Protein AF-A0A6J6I8B7-F1 (afdb_monomer_lite)

Radius of gyration: 13.68 Å; chains: 1; bounding box: 27×23×35 Å

Sequence (48 aa):
MLASTLATIHNERFIVRLVDQMREHINAGTFYDFKNEFLPRFYFKRLA

InterPro domains:
  IPR002616 tRNA-guanine(15) transglycosylase-like [PF01702] (1-41)
  IPR036511 Queuine tRNA-ribosyltransferase-like [G3DSA:3.20.20.105] (1-45)
  IPR036511 Queuine tRNA-ribosyltransferase-like [SSF51713] (1-40)

Foldseek 3Di:
DVVVVVVVVVVVVVVVVVVVVCVVCVVVVNNVVVCVVPPCVVCVVVVD

Organism: NCBI:txid449393

pLDDT: mean 92.98, std 12.42, range [46.47, 98.75]

Secondary structure (DSSP, 8-state):
-HHHHHHHHHHHHHHHHHHHHHHHHHHTT-HHHHHHHHHHHHHHTT--

Structure (mmCIF, N/CA/C/O backbone):
data_AF-A0A6J6I8B7-F1
#
_entry.id   AF-A0A6J6I8B7-F1
#
loop_
_atom_site.group_PDB
_atom_site.id
_atom_site.type_symbol
_atom_site.label_atom_id
_atom_site.label_alt_id
_atom_site.label_comp_id
_atom_site.label_asym_id
_atom_site.label_entity_id
_atom_site.label_seq_id
_atom_site.pdbx_PDB_ins_code
_atom_site.Cartn_x
_atom_site.Cartn_y
_atom_site.Cartn_z
_atom_site.occupancy
_atom_site.B_iso_or_equiv
_atom_site.auth_seq_id
_atom_site.auth_comp_id
_atom_site.auth_asym_id
_atom_site.auth_atom_id
_atom_site.pdbx_PDB_model_num
ATOM 1 N N . MET A 1 1 ? 15.540 1.112 -23.322 1.00 78.75 1 MET A N 1
ATOM 2 C CA . MET A 1 1 ? 14.357 0.231 -23.464 1.00 78.75 1 MET A CA 1
ATOM 3 C C . MET A 1 1 ? 14.182 -0.692 -22.258 1.00 78.75 1 MET A C 1
ATOM 5 O O . MET A 1 1 ? 13.174 -0.548 -21.587 1.00 78.75 1 MET A O 1
ATOM 9 N N . LEU A 1 2 ? 15.155 -1.543 -21.894 1.00 94.31 2 LEU A N 1
ATOM 10 C CA . LEU A 1 2 ? 15.018 -2.494 -20.770 1.00 94.31 2 LEU A CA 1
ATOM 11 C C . LEU A 1 2 ? 14.690 -1.850 -19.407 1.00 94.31 2 LEU A C 1
ATOM 13 O O . LEU A 1 2 ? 13.805 -2.331 -18.707 1.00 94.31 2 LEU A O 1
ATOM 17 N N . ALA A 1 3 ? 15.359 -0.751 -19.041 1.00 96.75 3 ALA A N 1
ATOM 18 C CA . ALA A 1 3 ? 15.097 -0.062 -17.772 1.00 96.75 3 ALA A CA 1
ATOM 19 C C . ALA A 1 3 ? 13.640 0.422 -17.660 1.00 96.75 3 ALA A C 1
ATOM 21 O O . ALA A 1 3 ? 12.997 0.218 -16.635 1.00 96.75 3 ALA A O 1
ATOM 22 N N . SER A 1 4 ? 13.100 1.001 -18.736 1.00 95.94 4 SER A N 1
ATOM 23 C CA . SER A 1 4 ? 11.709 1.460 -18.805 1.00 95.94 4 SER A CA 1
ATOM 24 C C . SER A 1 4 ? 10.727 0.294 -18.686 1.00 95.94 4 SER A C 1
ATOM 26 O O . SER A 1 4 ? 9.769 0.381 -17.929 1.00 95.94 4 SER A O 1
ATOM 28 N N . THR A 1 5 ? 11.001 -0.827 -19.360 1.00 97.75 5 THR A N 1
ATOM 29 C CA . THR A 1 5 ? 10.187 -2.046 -19.252 1.00 97.75 5 THR A CA 1
ATOM 30 C C . THR A 1 5 ? 10.176 -2.600 -17.826 1.00 97.75 5 THR A C 1
ATOM 32 O O . THR A 1 5 ? 9.114 -2.915 -17.296 1.00 97.75 5 THR A O 1
ATOM 35 N N . LEU A 1 6 ? 11.340 -2.686 -17.175 1.00 98.06 6 LEU A N 1
ATOM 36 C CA . LEU A 1 6 ? 11.444 -3.156 -15.791 1.00 98.06 6 LEU A CA 1
ATOM 37 C C . LEU A 1 6 ? 10.743 -2.217 -14.806 1.00 98.06 6 LEU A C 1
ATOM 39 O O . LEU A 1 6 ? 10.090 -2.693 -13.880 1.00 98.06 6 LEU A O 1
ATOM 43 N N . ALA A 1 7 ? 10.834 -0.902 -15.017 1.00 98.06 7 ALA A N 1
ATOM 44 C CA . ALA A 1 7 ? 10.117 0.080 -14.211 1.00 98.06 7 ALA A CA 1
ATOM 45 C C . ALA A 1 7 ? 8.594 -0.095 -14.334 1.00 98.06 7 ALA A C 1
ATOM 47 O O . ALA A 1 7 ? 7.902 -0.105 -13.319 1.00 98.06 7 ALA A O 1
ATOM 48 N N . THR A 1 8 ? 8.070 -0.322 -15.543 1.00 98.06 8 THR A N 1
ATOM 49 C CA . THR A 1 8 ? 6.645 -0.635 -15.739 1.00 98.06 8 THR A CA 1
ATOM 50 C C . THR A 1 8 ? 6.250 -1.914 -15.001 1.00 98.06 8 THR A C 1
ATOM 52 O O . THR A 1 8 ? 5.298 -1.894 -14.228 1.00 98.06 8 THR A O 1
ATOM 55 N N . ILE A 1 9 ? 7.012 -3.003 -15.153 1.00 98.12 9 ILE A N 1
ATOM 56 C CA . ILE A 1 9 ? 6.738 -4.271 -14.452 1.00 98.12 9 ILE A CA 1
ATOM 57 C C . ILE A 1 9 ? 6.752 -4.077 -12.927 1.00 98.12 9 ILE A C 1
ATOM 59 O O . ILE A 1 9 ? 5.913 -4.635 -12.218 1.00 98.12 9 ILE A O 1
ATOM 63 N N . HIS A 1 10 ? 7.688 -3.280 -12.408 1.00 97.56 10 HIS A N 1
ATOM 64 C CA . HIS A 1 10 ? 7.756 -2.949 -10.989 1.00 97.56 10 HIS A CA 1
ATOM 65 C C . HIS A 1 10 ? 6.504 -2.204 -10.511 1.00 97.56 10 HIS A C 1
ATOM 67 O O . HIS A 1 10 ? 5.935 -2.586 -9.488 1.00 97.56 10 HIS A O 1
ATOM 73 N N . ASN A 1 11 ? 6.066 -1.184 -11.254 1.00 97.44 11 ASN A N 1
ATOM 74 C CA . ASN A 1 11 ? 4.905 -0.366 -10.905 1.00 97.44 11 ASN A CA 1
ATOM 75 C C . ASN A 1 11 ? 3.618 -1.197 -10.872 1.00 97.44 11 ASN A C 1
ATOM 77 O O . ASN A 1 11 ? 2.891 -1.154 -9.879 1.00 97.44 11 ASN A O 1
ATOM 81 N N . GLU A 1 12 ? 3.380 -2.008 -11.905 1.00 98.50 12 GLU A N 1
ATOM 82 C CA . GLU A 1 12 ? 2.211 -2.893 -11.970 1.00 98.50 12 GLU A CA 1
ATOM 83 C C . GLU A 1 12 ? 2.211 -3.888 -10.805 1.00 98.50 12 GLU A C 1
ATOM 85 O O . GLU A 1 12 ? 1.228 -4.019 -10.074 1.00 98.50 12 GLU A O 1
ATOM 90 N N . 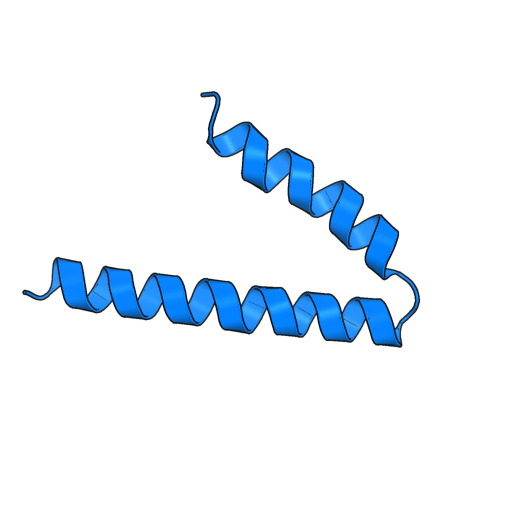ARG A 1 13 ? 3.357 -4.534 -10.548 1.00 98.44 13 ARG A N 1
ATOM 91 C CA . ARG A 1 13 ? 3.495 -5.465 -9.422 1.00 98.44 13 ARG A CA 1
ATOM 92 C C . ARG A 1 13 ? 3.269 -4.780 -8.074 1.00 98.44 13 ARG A C 1
ATOM 94 O O . ARG A 1 13 ? 2.720 -5.407 -7.170 1.00 98.44 13 ARG A O 1
ATOM 101 N N . PHE A 1 14 ? 3.720 -3.539 -7.909 1.00 98.06 14 PHE A N 1
ATOM 102 C CA . PHE A 1 14 ? 3.519 -2.780 -6.679 1.00 98.06 14 PHE A CA 1
ATOM 103 C C . PHE A 1 14 ? 2.030 -2.503 -6.433 1.00 98.06 14 PHE A C 1
ATOM 105 O O . PHE A 1 14 ? 1.535 -2.816 -5.351 1.00 98.06 14 PHE A O 1
ATOM 112 N N . ILE A 1 15 ? 1.310 -1.987 -7.434 1.00 98.25 15 ILE A N 1
ATOM 113 C CA . ILE A 1 15 ? -0.110 -1.636 -7.297 1.00 98.25 15 ILE A CA 1
ATOM 114 C C . ILE A 1 15 ? -0.983 -2.870 -7.073 1.00 98.25 15 ILE A C 1
ATOM 116 O O . ILE A 1 15 ? -1.798 -2.863 -6.150 1.00 98.25 15 ILE A O 1
ATOM 120 N N . VAL A 1 16 ? -0.789 -3.941 -7.851 1.00 98.50 16 VAL A N 1
ATOM 121 C CA . VAL A 1 16 ? -1.569 -5.181 -7.695 1.00 98.50 16 VAL A CA 1
ATOM 122 C C . VAL A 1 16 ? -1.418 -5.735 -6.279 1.00 98.50 16 VAL A C 1
ATOM 124 O O . VAL A 1 16 ? -2.414 -5.965 -5.596 1.00 98.50 16 VAL A O 1
ATOM 127 N N . ARG A 1 17 ? -0.178 -5.855 -5.783 1.00 98.44 17 ARG A N 1
ATOM 128 C CA . ARG A 1 17 ? 0.069 -6.370 -4.427 1.00 98.44 17 ARG A CA 1
ATOM 129 C C . ARG A 1 17 ? -0.499 -5.466 -3.338 1.00 98.44 17 ARG A C 1
ATOM 131 O O . ARG A 1 17 ? -1.011 -5.984 -2.352 1.00 98.44 17 ARG A O 1
ATOM 138 N N . LEU A 1 18 ? -0.414 -4.146 -3.504 1.00 98.31 18 LEU A N 1
ATOM 139 C CA . LEU A 1 18 ? -0.973 -3.201 -2.541 1.00 98.31 18 LEU A CA 1
ATOM 140 C C . LEU A 1 18 ? -2.490 -3.386 -2.413 1.00 98.31 18 LEU A C 1
ATOM 142 O O . LEU A 1 18 ? -2.998 -3.521 -1.304 1.00 98.31 18 LEU A O 1
ATOM 146 N N . VAL A 1 19 ? -3.212 -3.435 -3.534 1.00 98.31 19 VAL A N 1
ATOM 147 C CA . VAL A 1 19 ? -4.675 -3.592 -3.528 1.00 98.31 19 VAL A CA 1
ATOM 148 C C . VAL A 1 19 ? -5.093 -4.965 -2.999 1.00 98.31 19 VAL A C 1
ATOM 150 O O . VAL A 1 19 ? -6.086 -5.055 -2.277 1.00 98.31 19 VAL A O 1
ATOM 153 N N . ASP A 1 20 ? -4.335 -6.021 -3.297 1.00 98.75 20 ASP A N 1
ATOM 154 C CA . ASP A 1 20 ? -4.603 -7.353 -2.750 1.00 98.75 20 ASP A CA 1
ATOM 155 C C . ASP A 1 20 ? -4.488 -7.374 -1.220 1.00 98.75 20 ASP A C 1
ATOM 157 O O . ASP A 1 20 ? -5.417 -7.825 -0.552 1.00 98.75 20 ASP A O 1
ATOM 161 N N . GLN A 1 21 ? -3.434 -6.778 -0.652 1.00 98.50 21 GLN A N 1
ATOM 162 C CA . 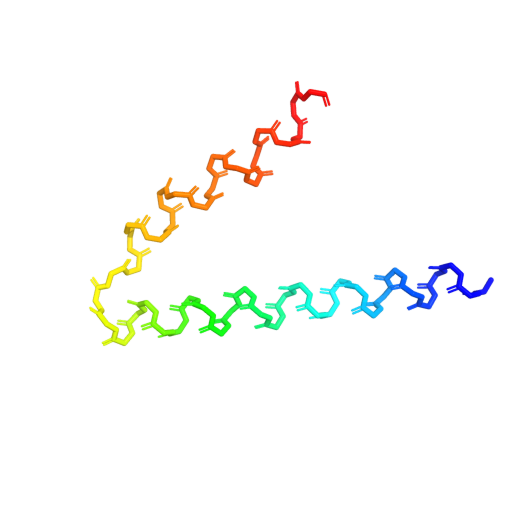GLN A 1 21 ? -3.288 -6.638 0.803 1.00 98.50 21 GLN A CA 1
ATOM 163 C C . GLN A 1 21 ? -4.408 -5.788 1.415 1.00 98.50 21 GLN A C 1
ATOM 165 O O . GLN A 1 21 ? -4.970 -6.140 2.452 1.00 98.50 21 GLN A O 1
ATOM 170 N N . MET A 1 22 ? -4.791 -4.686 0.759 1.00 98.50 22 MET A N 1
ATOM 171 C CA . MET A 1 22 ? -5.933 -3.878 1.201 1.00 98.50 22 MET A CA 1
ATOM 172 C C . MET A 1 22 ? -7.212 -4.721 1.253 1.00 98.50 22 MET A C 1
ATOM 174 O O . MET A 1 22 ? -7.956 -4.623 2.224 1.00 98.50 22 MET A O 1
ATOM 178 N N . ARG A 1 23 ? -7.455 -5.577 0.251 1.00 98.69 23 ARG A N 1
ATOM 179 C CA . ARG A 1 23 ? -8.623 -6.468 0.211 1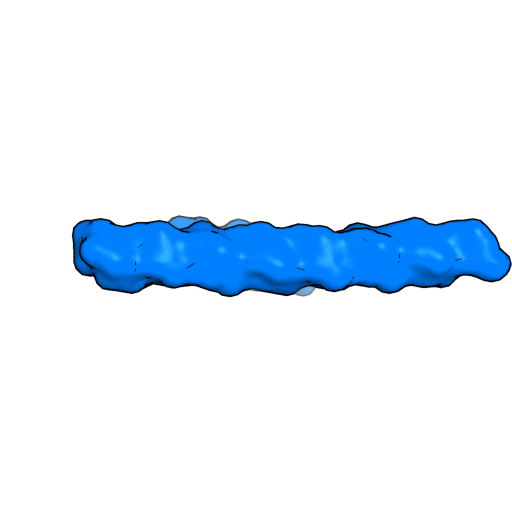.00 98.69 23 ARG A CA 1
ATOM 180 C C . ARG A 1 23 ? -8.589 -7.508 1.332 1.00 98.69 23 ARG A C 1
ATOM 182 O O . ARG A 1 23 ? -9.615 -7.720 1.973 1.00 98.69 23 ARG A O 1
ATOM 189 N N . GLU A 1 24 ? -7.433 -8.115 1.599 1.00 98.69 24 GLU A N 1
ATOM 190 C CA . GLU A 1 24 ? -7.249 -9.040 2.728 1.00 98.69 24 GLU A CA 1
ATOM 191 C C . GLU A 1 24 ? -7.611 -8.369 4.061 1.00 98.69 24 GLU A C 1
ATOM 193 O O . GLU A 1 24 ? -8.421 -8.897 4.825 1.00 98.69 24 GLU A O 1
ATOM 198 N N . HIS A 1 25 ? -7.098 -7.162 4.307 1.00 98.75 25 HIS A N 1
ATOM 199 C CA . HIS A 1 25 ? -7.372 -6.423 5.538 1.00 98.75 25 HIS A CA 1
ATOM 200 C C . HIS A 1 25 ? -8.802 -5.873 5.630 1.00 98.75 25 HIS A C 1
ATOM 202 O O . HIS A 1 25 ? -9.342 -5.773 6.731 1.00 98.75 25 HIS A O 1
ATOM 208 N N . ILE A 1 26 ? -9.446 -5.541 4.506 1.00 98.56 26 ILE A N 1
ATOM 209 C CA . ILE A 1 26 ? -10.874 -5.186 4.484 1.00 98.56 26 ILE A CA 1
ATOM 210 C C . ILE A 1 26 ? -11.713 -6.391 4.909 1.00 98.56 26 ILE A C 1
ATOM 212 O O . ILE A 1 26 ? -12.543 -6.264 5.806 1.00 98.56 26 ILE A O 1
ATOM 216 N N . ASN A 1 27 ? -11.458 -7.564 4.326 1.00 98.56 27 ASN A N 1
ATOM 217 C CA . ASN A 1 27 ? -12.183 -8.791 4.663 1.00 98.56 27 ASN A CA 1
ATOM 218 C C . ASN A 1 27 ? -11.953 -9.218 6.122 1.00 98.56 27 ASN A C 1
ATOM 220 O O . ASN A 1 27 ? -12.856 -9.759 6.753 1.00 98.56 27 ASN A O 1
ATOM 224 N N . ALA A 1 28 ? -10.764 -8.948 6.666 1.00 98.31 28 ALA A N 1
ATOM 225 C CA . ALA A 1 28 ? -10.420 -9.212 8.061 1.00 98.31 28 ALA A CA 1
ATOM 226 C C . ALA A 1 28 ? -10.863 -8.107 9.045 1.00 98.31 28 ALA A C 1
ATOM 228 O O . ALA A 1 28 ? -10.649 -8.251 10.246 1.00 98.31 28 ALA A O 1
ATOM 229 N N . GLY A 1 29 ? -11.428 -6.991 8.569 1.00 98.38 29 GLY A N 1
ATOM 230 C CA . GLY A 1 29 ? -11.822 -5.851 9.409 1.00 98.38 29 GLY A CA 1
ATOM 231 C C . GLY A 1 29 ? -10.660 -5.021 9.983 1.00 98.38 29 GLY A C 1
ATOM 232 O O . GLY A 1 29 ? -10.891 -4.156 10.820 1.00 98.38 29 GLY A O 1
ATOM 233 N N . THR A 1 30 ? -9.423 -5.237 9.527 1.00 98.56 30 THR A N 1
ATOM 234 C CA . THR A 1 30 ? -8.184 -4.606 10.037 1.00 98.56 30 THR A CA 1
ATOM 235 C C . THR A 1 30 ? -7.599 -3.554 9.085 1.00 98.56 30 THR A C 1
ATOM 237 O O . THR A 1 30 ? -6.442 -3.151 9.197 1.00 98.56 30 THR A O 1
ATOM 240 N N . PHE A 1 31 ? -8.392 -3.074 8.122 1.00 98.50 31 PHE A N 1
ATOM 241 C CA . PHE A 1 31 ? -7.935 -2.134 7.092 1.00 98.50 31 PHE A CA 1
ATOM 242 C C . PHE A 1 31 ? -7.329 -0.837 7.645 1.00 98.50 31 PHE A C 1
ATOM 244 O O . PHE A 1 31 ? -6.334 -0.342 7.113 1.00 98.50 31 PHE A O 1
ATOM 251 N N . TYR A 1 32 ? -7.913 -0.274 8.703 1.00 98.19 32 TYR A N 1
ATOM 252 C CA . TYR A 1 32 ? -7.426 0.983 9.271 1.00 98.19 32 TYR A CA 1
ATOM 253 C C . TYR A 1 32 ? -6.053 0.830 9.930 1.00 98.19 32 TYR A C 1
ATOM 255 O O . TYR A 1 32 ? -5.218 1.718 9.769 1.00 98.19 32 TYR A O 1
ATOM 263 N N . ASP A 1 33 ? -5.785 -0.304 10.578 1.00 98.06 33 ASP A N 1
ATOM 264 C CA . ASP A 1 33 ? -4.478 -0.597 11.170 1.00 98.06 33 ASP A CA 1
ATOM 265 C C . ASP A 1 33 ? -3.413 -0.741 10.081 1.00 98.06 33 ASP A C 1
ATOM 267 O O . ASP A 1 33 ? -2.381 -0.069 10.127 1.00 98.06 33 ASP A O 1
ATOM 271 N N . PHE A 1 34 ? -3.717 -1.512 9.029 1.00 98.25 34 PHE A N 1
ATOM 272 C CA . PHE A 1 34 ? -2.853 -1.641 7.853 1.00 98.25 34 PHE A CA 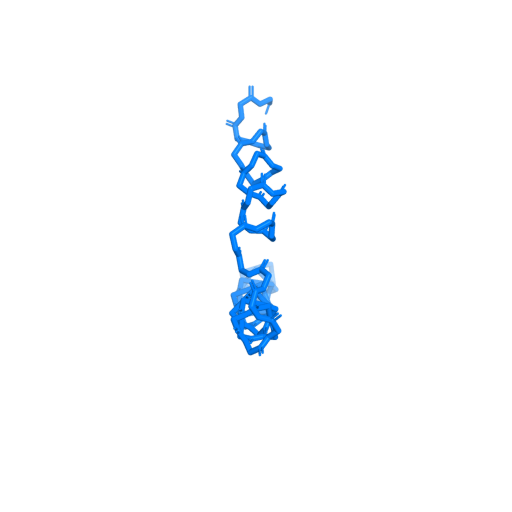1
ATOM 273 C C . PHE A 1 34 ? -2.543 -0.280 7.217 1.00 98.25 34 PHE A C 1
ATOM 275 O O . PHE A 1 34 ? -1.389 0.043 6.933 1.00 98.25 34 PHE A O 1
ATOM 282 N N . LYS A 1 35 ? -3.565 0.562 7.026 1.00 97.38 35 LYS A N 1
ATOM 283 C CA . LYS A 1 35 ? -3.407 1.914 6.476 1.00 97.38 35 LYS A CA 1
ATOM 284 C C . LYS A 1 35 ? -2.510 2.786 7.363 1.00 97.38 35 LYS A C 1
ATOM 286 O O . LYS A 1 35 ? -1.648 3.493 6.836 1.00 97.38 35 LYS A O 1
ATOM 291 N N . ASN A 1 36 ? -2.716 2.750 8.679 1.00 97.12 36 ASN A N 1
ATOM 292 C CA . ASN A 1 36 ? -1.947 3.536 9.644 1.00 97.12 36 ASN A CA 1
ATOM 293 C C . ASN A 1 36 ? -0.478 3.102 9.704 1.00 97.12 36 ASN A C 1
ATOM 295 O O . ASN A 1 36 ? 0.390 3.950 9.886 1.00 97.12 36 ASN A O 1
ATOM 299 N N . GLU A 1 37 ? -0.179 1.819 9.496 1.00 95.56 37 GLU A N 1
ATOM 300 C CA . GLU A 1 37 ? 1.198 1.329 9.386 1.00 95.56 37 GLU A CA 1
ATOM 301 C C . GLU A 1 37 ? 1.838 1.680 8.030 1.00 95.56 37 GLU A C 1
ATOM 303 O O . GLU A 1 37 ? 3.014 2.059 7.961 1.00 95.56 37 GLU A O 1
ATOM 308 N N . PHE A 1 38 ? 1.076 1.559 6.941 1.00 95.88 38 PHE A N 1
ATOM 309 C CA . PHE A 1 38 ? 1.580 1.703 5.577 1.00 95.88 38 PHE A CA 1
ATOM 310 C C . PHE A 1 38 ? 1.884 3.157 5.193 1.00 95.88 38 PHE A C 1
ATOM 312 O O . PHE A 1 38 ? 2.962 3.444 4.662 1.00 95.88 38 PHE A O 1
ATOM 319 N N . LEU A 1 39 ? 0.956 4.091 5.447 1.00 95.38 39 LEU A N 1
ATOM 320 C CA . LEU A 1 39 ? 1.076 5.476 4.968 1.00 95.38 39 LEU A CA 1
ATOM 321 C C . LEU A 1 39 ? 2.328 6.198 5.487 1.00 95.38 39 LEU A C 1
ATOM 323 O O . LEU A 1 39 ? 2.997 6.835 4.669 1.00 95.38 39 LEU A O 1
ATOM 327 N N . PRO A 1 40 ? 2.711 6.093 6.777 1.00 94.31 40 PRO A N 1
ATOM 328 C CA . PRO A 1 40 ? 3.948 6.693 7.255 1.00 94.31 40 PRO A CA 1
ATOM 329 C C . PRO A 1 40 ? 5.160 6.184 6.480 1.00 94.31 40 PRO A C 1
ATOM 331 O O . PRO A 1 40 ? 5.960 6.990 6.032 1.00 94.31 40 PRO A O 1
ATOM 334 N N . ARG A 1 41 ? 5.276 4.876 6.222 1.00 91.25 41 ARG A N 1
ATOM 335 C CA . ARG A 1 41 ? 6.415 4.307 5.476 1.00 91.25 41 ARG A CA 1
ATOM 336 C C . ARG A 1 41 ? 6.446 4.776 4.024 1.00 91.25 41 ARG A C 1
ATOM 338 O O . ARG A 1 41 ? 7.518 5.060 3.491 1.00 91.25 41 ARG A O 1
ATOM 345 N N . PHE A 1 42 ? 5.276 4.873 3.397 1.00 92.56 42 PHE A N 1
ATOM 346 C CA . PHE A 1 42 ? 5.141 5.321 2.015 1.00 92.56 42 PHE A CA 1
ATOM 347 C C . PHE A 1 42 ? 5.521 6.800 1.844 1.00 92.56 42 PHE A C 1
ATOM 349 O O . PHE A 1 42 ? 6.245 7.144 0.911 1.00 92.56 42 PHE A O 1
ATOM 356 N N . TYR A 1 43 ? 5.092 7.671 2.763 1.00 89.69 43 TYR A N 1
ATOM 357 C CA . TYR A 1 43 ? 5.398 9.103 2.701 1.00 89.69 43 TYR A CA 1
ATOM 358 C C . TYR A 1 43 ? 6.752 9.481 3.307 1.00 89.69 43 TYR A C 1
ATOM 360 O O . TYR A 1 43 ? 7.374 10.426 2.828 1.00 89.69 43 TYR A O 1
ATOM 368 N N . PHE A 1 44 ? 7.246 8.754 4.312 1.00 82.62 44 PHE A N 1
ATOM 369 C CA . PHE A 1 44 ? 8.550 9.020 4.929 1.00 82.62 44 PHE A CA 1
ATOM 370 C C . PHE A 1 44 ? 9.691 8.822 3.929 1.00 82.62 44 PHE A C 1
ATOM 372 O O . PHE A 1 44 ? 10.628 9.611 3.890 1.00 82.62 44 PHE A O 1
ATOM 379 N N . LYS A 1 45 ? 9.554 7.855 3.013 1.00 61.00 45 LYS A N 1
ATOM 380 C CA . LYS A 1 45 ? 10.493 7.660 1.898 1.00 61.00 45 LYS A CA 1
ATOM 381 C C . LYS A 1 45 ? 10.524 8.821 0.886 1.00 61.00 45 LYS A C 1
ATOM 383 O O . LYS A 1 45 ? 11.333 8.783 -0.032 1.00 61.00 45 LYS A O 1
ATOM 388 N N . ARG A 1 46 ? 9.629 9.812 1.010 1.00 5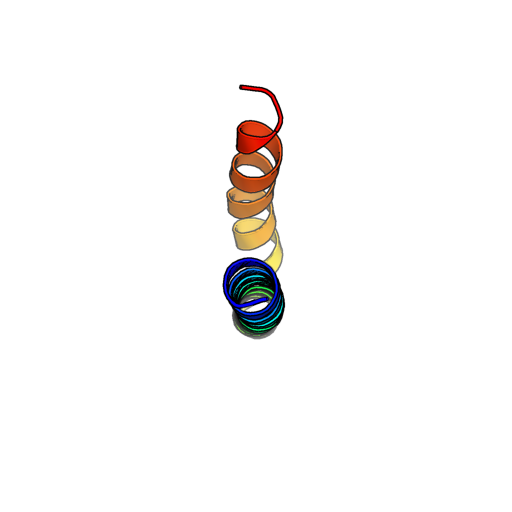5.28 46 ARG A N 1
ATOM 389 C CA . ARG A 1 46 ? 9.517 10.983 0.123 1.00 55.28 46 ARG A CA 1
ATOM 390 C C . ARG A 1 46 ? 10.136 12.259 0.717 1.00 55.28 46 ARG A C 1
ATOM 392 O O . ARG A 1 46 ? 10.196 13.260 0.014 1.00 55.28 46 ARG A O 1
ATOM 399 N N . LEU A 1 47 ? 10.548 1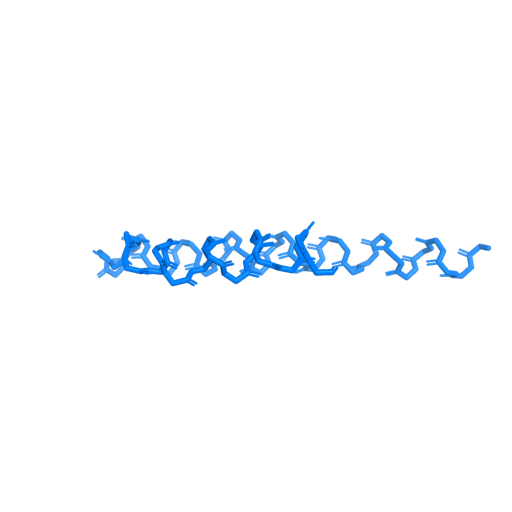2.248 1.990 1.00 53.75 47 LEU A N 1
ATOM 400 C CA . LEU A 1 47 ? 11.083 13.417 2.714 1.00 53.75 47 LEU A CA 1
ATOM 401 C C . LEU A 1 47 ? 12.548 13.255 3.167 1.00 53.75 47 LEU A C 1
ATOM 403 O O . LEU A 1 47 ? 13.050 14.127 3.873 1.00 53.75 47 LEU A O 1
ATOM 407 N N . ALA A 1 48 ? 13.215 12.169 2.769 1.00 46.47 48 ALA A N 1
ATOM 408 C CA . ALA A 1 48 ? 14.637 11.917 3.005 1.00 46.47 48 ALA A CA 1
ATOM 409 C C . ALA A 1 48 ? 15.413 11.932 1.685 1.00 46.47 48 ALA A C 1
ATOM 411 O O . ALA A 1 48 ? 14.855 11.420 0.684 1.00 46.47 48 ALA A O 1
#